Protein AF-0000000076541640 (afdb_homodimer)

Sequence (170 aa):
MIEDNKENKDHSLERGRATLIFSLKNEVGGLIKALKIFQEKHVNLLHIESRKSKRRNSEFEIFVDCDINREQLNDIFHLLKSHTNMIEDNKENKDHSLERGRATLIFSLKNEVGGLIKALKIFQEKHVNLLHIESRKSKRRNSEFEIFVDCDINREQLNDIFHLLKSHTN

Organism: Gulo gulo (NCBI:txid48420)

Solvent-accessible surface area (backbone atoms only — not comparable to full-atom values): 9820 Å² total; per-residue (Å²): 133,83,73,74,70,68,67,71,69,65,67,65,70,60,69,37,78,45,76,47,74,50,56,38,61,74,52,88,53,45,66,49,61,56,50,46,54,39,42,77,66,69,41,49,73,76,34,40,36,49,39,81,36,90,87,41,88,58,28,28,35,38,41,34,34,26,53,39,29,71,69,55,46,54,52,48,52,56,52,48,55,67,66,55,102,132,82,74,73,70,67,68,72,69,66,65,67,71,60,69,36,78,44,77,46,75,50,57,38,60,75,53,86,53,44,66,50,61,56,50,44,55,38,44,78,69,69,42,49,73,76,35,41,35,50,40,79,36,89,88,40,88,59,27,30,35,38,41,34,34,27,53,38,30,70,69,56,47,55,53,50,51,56,54,47,56,68,66,54,102

Nearest PDB structures (foldseek):
  7qri-assembly1_B  TM=8.985E-01  e=2.945E-08  Homo sapiens
  2qmx-assembly1_A  TM=8.896E-01  e=8.304E-05  Chlorobaculum tepidum TLS
  6vh5-assembly1_C  TM=8.617E-01  e=1.844E-03  Brucella abortus 2308
  7alz-assembly1_B  TM=8.109E-01  e=8.689E-03  Komagataeibacter europaeus
  6wo1-assembly1_B  TM=9.149E-01  e=7.322E-02  Saccharomyces cerevisiae

InterPro domains:
  IPR001273 Aromatic amino acid hydroxylase [PTHR11473] (5-84)
  IPR002912 ACT domain [PF01842] (19-70)
  IPR002912 ACT domain [PS51671] (19-85)
  IPR045865 ACT-like domain [SSF55021] (13-84)

Foldseek 3Di:
DPPPCPPPCVVVLPFDKDKDKDKAFQDPCRVVVLVVLCVVLVKAWPDWDWDQDPVDNRMIMIITIIRDGPVSVVSSVVVCVVRRD/DPPPCPVPCVVVLPFDKDKDKDKAFQDPCGVVVLVVLCVVLVKAWPDWDWDQDPVDNRMIMIITIIRGGPVSVVSSVVVCVVRRD

Radius of gyration: 21.3 Å; Cα contacts (8 Å, |Δi|>4): 258; chains: 2; bounding box: 32×100×44 Å

Secondary structure (DSSP, 8-state):
---------------EEEEEEEEEES-TTHHHHHHHHHHHTTPEEEEEEEEE-SS-TTEEEEEEEEEE-HHHHHHHHHHHHHHH-/---------------EEEEEEEEEES-TTHHHHHHHHHHHTTPEEEEEEEEE-SS-TTEEEEEEEEEE-HHHHHHHHHHHHHHH-

Structure (mmCIF, N/CA/C/O backbone):
data_AF-0000000076541640-model_v1
#
loop_
_entity.id
_entity.type
_entity.pdbx_description
1 polymer 'ACT domain-containing protein'
#
loop_
_atom_site.group_PDB
_atom_site.id
_atom_site.type_symbol
_atom_site.label_atom_id
_atom_site.label_alt_id
_atom_site.label_comp_id
_atom_site.label_asym_id
_atom_site.label_entity_id
_atom_site.label_seq_id
_atom_site.pdbx_PDB_ins_code
_atom_site.Cartn_x
_atom_site.Cartn_y
_atom_site.Cartn_z
_atom_site.occupancy
_atom_site.B_iso_or_equiv
_atom_site.auth_seq_id
_atom_site.auth_comp_id
_atom_site.auth_asym_id
_atom_site.auth_atom_id
_atom_site.pdbx_PDB_model_num
ATOM 1 N N . MET A 1 1 ? 8.156 53.812 15.062 1 35.22 1 MET A N 1
ATOM 2 C CA . MET A 1 1 ? 8.578 52.438 15.375 1 35.22 1 MET A CA 1
ATOM 3 C C . MET A 1 1 ? 7.531 51.438 14.914 1 35.22 1 MET A C 1
ATOM 5 O O . MET A 1 1 ? 6.453 51.344 15.5 1 35.22 1 MET A O 1
ATOM 9 N N . ILE A 1 2 ? 7.297 51.281 13.578 1 43.41 2 ILE A N 1
ATOM 10 C CA . ILE A 1 2 ? 6.383 50.406 12.836 1 43.41 2 ILE A CA 1
ATOM 11 C C . ILE A 1 2 ? 6.633 48.969 13.211 1 43.41 2 ILE A C 1
ATOM 13 O O . ILE A 1 2 ? 7.742 48.438 13.031 1 43.41 2 ILE A O 1
ATOM 17 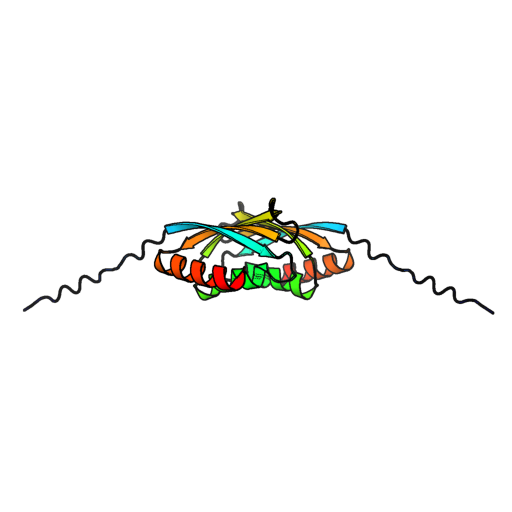N N . GLU A 1 3 ? 6.227 48.562 14.445 1 40.84 3 GLU A N 1
ATOM 18 C CA . GLU A 1 3 ? 6.281 47.156 14.781 1 40.84 3 GLU A CA 1
ATOM 19 C C . GLU A 1 3 ? 5.734 46.281 13.648 1 40.84 3 GLU A C 1
ATOM 21 O O . GLU A 1 3 ? 4.586 46.469 13.234 1 40.84 3 GLU A O 1
ATOM 26 N N . ASP A 1 4 ? 6.543 46.094 12.602 1 43.91 4 ASP A N 1
ATOM 27 C CA . ASP A 1 4 ? 6.234 45 11.656 1 43.91 4 ASP A CA 1
ATOM 28 C C . ASP A 1 4 ? 5.691 43.781 12.391 1 43.91 4 ASP A C 1
ATOM 30 O O . ASP A 1 4 ? 6.434 43.094 13.102 1 43.91 4 ASP A O 1
ATOM 34 N N . ASN A 1 5 ? 4.578 44.031 13.055 1 43.94 5 ASN A N 1
ATOM 35 C CA . ASN A 1 5 ? 3.914 42.812 13.523 1 43.94 5 ASN A CA 1
ATOM 36 C C . ASN A 1 5 ? 3.975 41.688 12.477 1 43.94 5 ASN A C 1
ATOM 38 O O . ASN A 1 5 ? 3.373 41.812 11.406 1 43.94 5 ASN A O 1
ATOM 42 N N . LYS A 1 6 ? 5.168 41.312 12.109 1 42.34 6 LYS A N 1
ATOM 43 C CA . LYS A 1 6 ? 5.215 40.031 11.438 1 42.34 6 LYS A CA 1
ATOM 44 C C . LYS A 1 6 ? 4.191 39.062 12.023 1 42.34 6 LYS A C 1
ATOM 46 O O . LYS A 1 6 ? 4.363 38.594 13.148 1 42.34 6 LYS A O 1
ATOM 51 N N . GLU A 1 7 ? 2.908 39.438 12.062 1 44.75 7 GLU A N 1
ATOM 52 C CA . GLU A 1 7 ? 1.986 38.312 12.25 1 44.75 7 GLU A CA 1
ATOM 53 C C . GLU A 1 7 ? 2.551 37.031 11.656 1 44.75 7 GLU A C 1
ATOM 55 O O . GLU A 1 7 ? 2.883 36.969 10.477 1 44.75 7 GLU A O 1
ATOM 60 N N . ASN A 1 8 ? 3.496 36.5 12.352 1 44.03 8 ASN A N 1
ATOM 61 C CA . ASN A 1 8 ? 3.707 35.062 12.102 1 44.03 8 ASN A CA 1
ATOM 62 C C . ASN A 1 8 ? 2.432 34.375 11.617 1 44.03 8 ASN A C 1
ATOM 64 O O . ASN A 1 8 ? 1.482 34.219 12.383 1 44.03 8 ASN A O 1
ATOM 68 N N . LYS A 1 9 ? 1.799 34.938 10.562 1 45.06 9 LYS A N 1
ATOM 69 C CA . LYS A 1 9 ? 0.8 34.062 9.945 1 45.06 9 LYS A CA 1
ATOM 70 C C . LYS A 1 9 ? 1.146 32.594 10.148 1 45.06 9 LYS A C 1
ATOM 72 O O . LYS A 1 9 ? 2.043 32.062 9.492 1 45.06 9 LYS A O 1
ATOM 77 N N . ASP A 1 10 ? 1.429 32.188 11.391 1 47 10 ASP A N 1
ATOM 78 C CA . ASP A 1 10 ? 1.257 30.766 11.57 1 47 10 ASP A CA 1
ATOM 79 C C . ASP A 1 10 ? 0.182 30.219 10.633 1 47 10 ASP A C 1
ATOM 81 O O . ASP A 1 10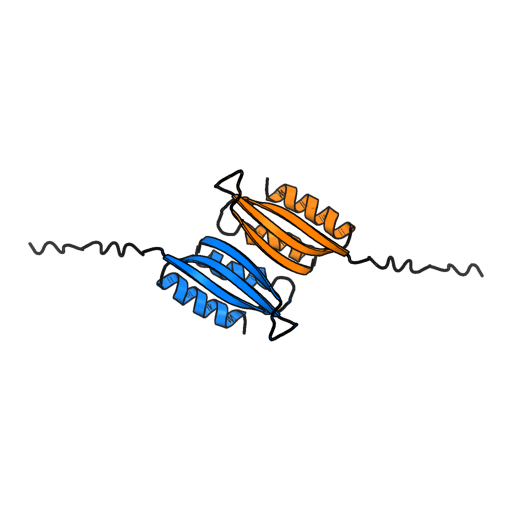 ? -1.012 30.328 10.914 1 47 10 ASP A O 1
ATOM 85 N N . HIS A 1 11 ? 0.178 30.625 9.422 1 46.78 11 HIS A N 1
ATOM 86 C CA . HIS A 1 11 ? -0.596 29.719 8.586 1 46.78 11 HIS A CA 1
ATOM 87 C C . HIS A 1 11 ? -0.769 28.359 9.258 1 46.78 11 HIS A C 1
ATOM 89 O O . HIS A 1 11 ? 0.158 27.547 9.266 1 46.78 11 HIS A O 1
ATOM 95 N N . SER A 1 12 ? -1.137 28.344 10.477 1 48.62 12 SER A N 1
ATOM 96 C CA . SER A 1 12 ? -1.659 27.078 11 1 48.62 12 SER A CA 1
ATOM 97 C C . SER A 1 12 ? -2.076 26.141 9.875 1 48.62 12 SER A C 1
ATOM 99 O O . SER A 1 12 ? -3.037 26.422 9.156 1 48.62 12 SER A O 1
ATOM 101 N N . LEU A 1 13 ? -1.163 25.766 8.992 1 55.06 13 LEU A N 1
ATOM 102 C CA . LEU A 1 13 ? -1.394 24.75 7.965 1 55.06 13 LEU A CA 1
ATOM 103 C C . LEU A 1 13 ? -2.434 23.734 8.43 1 55.06 13 LEU A C 1
ATOM 105 O O . LEU A 1 13 ? -2.158 22.922 9.305 1 55.06 13 LEU A O 1
ATOM 109 N N . GLU A 1 14 ? -3.57 24.234 8.633 1 67.25 14 GLU A N 1
ATOM 110 C CA . GLU A 1 14 ? -4.707 23.391 8.984 1 67.25 14 GLU A CA 1
ATOM 111 C C . GLU A 1 14 ? -4.641 22.031 8.281 1 67.25 14 GLU A C 1
ATOM 113 O O . GLU A 1 14 ? -4.574 21.984 7.051 1 67.25 14 GLU A O 1
ATOM 118 N N . ARG A 1 15 ? -3.908 21.141 9.031 1 74.75 15 ARG A N 1
ATOM 119 C CA . ARG A 1 15 ? -3.992 19.75 8.555 1 74.75 15 ARG A CA 1
ATOM 120 C C . ARG A 1 15 ? -5.434 19.25 8.586 1 74.75 15 ARG A C 1
ATOM 12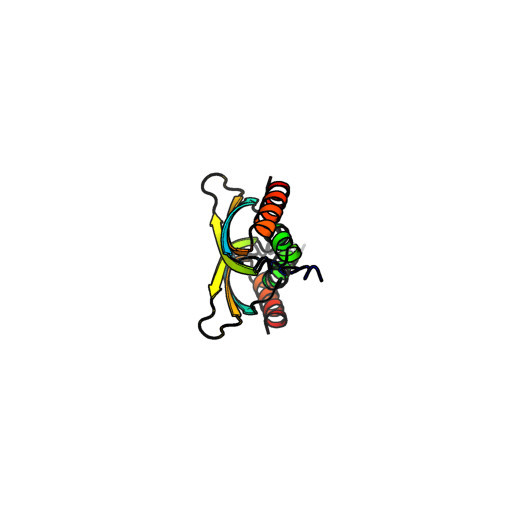2 O O . ARG A 1 15 ? -6.191 19.578 9.5 1 74.75 15 ARG A O 1
ATOM 129 N N . GLY A 1 16 ? -5.898 18.891 7.371 1 89.06 16 GLY A N 1
ATOM 130 C CA . GLY A 1 16 ? -7.203 18.25 7.242 1 89.06 16 GLY A CA 1
ATOM 131 C C . GLY A 1 16 ? -7.129 16.828 6.715 1 89.06 16 GLY A C 1
ATOM 132 O O . GLY A 1 16 ? -6.043 16.344 6.398 1 89.06 16 GLY A O 1
ATOM 133 N N . ARG A 1 17 ? -8.211 16.156 6.922 1 91.56 17 ARG A N 1
ATOM 134 C CA . ARG A 1 17 ? -8.359 14.805 6.387 1 91.56 17 ARG A CA 1
ATOM 135 C C . ARG A 1 17 ? -8.938 14.836 4.977 1 91.56 17 ARG A C 1
ATOM 137 O O . ARG A 1 17 ? -9.867 15.602 4.699 1 91.56 17 ARG A O 1
ATOM 144 N N . ALA A 1 18 ? -8.234 14.172 4.102 1 95.31 18 ALA A N 1
ATOM 145 C CA . ALA A 1 18 ? -8.75 14.039 2.74 1 95.31 18 ALA A CA 1
ATOM 146 C C . ALA A 1 18 ? -8.773 12.57 2.305 1 95.31 18 ALA A C 1
ATOM 148 O O . ALA A 1 18 ? -7.922 11.781 2.717 1 95.31 18 ALA A O 1
ATOM 149 N N . THR A 1 19 ? -9.766 12.273 1.523 1 96.62 19 THR A N 1
ATOM 150 C CA . THR A 1 19 ? -9.852 10.977 0.866 1 96.62 19 THR A CA 1
ATOM 151 C C . THR A 1 19 ? -9.523 11.102 -0.621 1 96.62 19 THR A C 1
ATOM 153 O O . THR A 1 19 ? -10.117 11.922 -1.322 1 96.62 19 THR A O 1
ATOM 156 N N . LEU A 1 20 ? -8.586 10.352 -0.988 1 96.44 20 LEU A N 1
ATOM 157 C CA . LEU A 1 20 ? -8.203 10.32 -2.395 1 96.44 20 LEU A CA 1
ATOM 158 C C . LEU A 1 20 ? -8.555 8.969 -3.021 1 96.44 20 LEU A C 1
ATOM 160 O O . LEU A 1 20 ? -8.375 7.926 -2.396 1 96.44 20 LEU A O 1
ATOM 164 N N . ILE A 1 21 ? -9.07 9.039 -4.23 1 96.81 21 ILE A N 1
ATOM 165 C CA . ILE A 1 21 ? -9.344 7.844 -5.016 1 96.81 21 ILE A CA 1
ATOM 166 C C . ILE A 1 21 ? -8.672 7.953 -6.379 1 96.81 21 ILE A C 1
ATOM 168 O O . ILE A 1 21 ? -8.797 8.969 -7.062 1 96.81 21 ILE A O 1
ATOM 172 N N . PHE A 1 22 ? -7.93 6.945 -6.707 1 95.75 22 PHE A N 1
ATOM 173 C CA . PHE A 1 22 ? -7.273 6.941 -8.008 1 95.75 22 PHE A CA 1
ATOM 174 C C . PHE A 1 22 ? -7.113 5.52 -8.531 1 95.75 22 PHE A C 1
ATOM 176 O O . PHE A 1 22 ? -7.199 4.555 -7.766 1 95.75 22 PHE A O 1
ATOM 183 N N . SER A 1 23 ? -6.906 5.375 -9.773 1 94.5 23 SER A N 1
ATOM 184 C CA . SER A 1 23 ? -6.754 4.074 -10.422 1 94.5 23 SER A CA 1
ATOM 185 C C . SER A 1 23 ? -5.285 3.748 -10.672 1 94.5 23 SER A C 1
ATOM 187 O O . SER A 1 23 ? -4.488 4.641 -10.961 1 94.5 23 SER A O 1
ATOM 189 N N . LEU A 1 24 ? -5.059 2.461 -10.531 1 94.56 24 LEU A N 1
ATOM 190 C CA . LEU A 1 24 ? -3.725 1.948 -10.828 1 94.56 24 LEU A CA 1
ATOM 191 C C . LEU A 1 24 ? -3.805 0.717 -11.727 1 94.56 24 LEU A C 1
ATOM 193 O O . LEU A 1 24 ? -4.676 -0.137 -11.539 1 94.56 24 LEU A O 1
ATOM 197 N N . LYS A 1 25 ? -2.961 0.659 -12.656 1 92.12 25 LYS A N 1
ATOM 198 C CA . LYS A 1 25 ? -2.852 -0.583 -13.422 1 92.12 25 LYS A CA 1
ATOM 199 C C . LYS A 1 25 ? -2.43 -1.742 -12.523 1 92.12 25 LYS A C 1
ATOM 201 O O . LYS A 1 25 ? -1.643 -1.56 -11.594 1 92.12 25 LYS A O 1
ATOM 206 N N . ASN A 1 26 ? -3.018 -2.898 -12.898 1 90.94 26 ASN A N 1
ATOM 207 C CA . ASN A 1 26 ? -2.617 -4.113 -12.195 1 90.94 26 ASN A CA 1
ATOM 208 C C . ASN A 1 26 ? -1.226 -4.574 -12.625 1 90.94 26 ASN A C 1
ATOM 210 O O . ASN A 1 26 ? -1.091 -5.422 -13.508 1 90.94 26 ASN A O 1
ATOM 214 N N . GLU A 1 27 ? -0.19 -4.07 -12.039 1 91.06 27 GLU A N 1
ATOM 215 C CA . GLU A 1 27 ? 1.205 -4.402 -12.32 1 91.06 27 GLU A CA 1
ATOM 216 C C . GLU A 1 27 ? 2.004 -4.543 -11.023 1 91.06 27 GLU A C 1
ATOM 218 O O . GLU A 1 27 ? 1.687 -3.908 -10.016 1 91.06 27 GLU A O 1
ATOM 223 N N . VAL A 1 28 ? 3.053 -5.293 -11.133 1 89.06 28 VAL A N 1
ATOM 224 C CA . VAL A 1 28 ? 3.932 -5.477 -9.984 1 89.06 28 VAL A CA 1
ATOM 225 C C . VAL A 1 28 ? 4.594 -4.148 -9.625 1 89.06 28 VAL A C 1
ATOM 227 O O . VAL A 1 28 ? 5.199 -3.496 -10.484 1 89.06 28 VAL A O 1
ATOM 230 N N . GLY A 1 29 ? 4.387 -3.629 -8.422 1 91.75 29 GLY A N 1
ATOM 231 C CA . GLY A 1 29 ? 5.043 -2.426 -7.938 1 91.75 29 GLY A CA 1
ATOM 232 C C . GLY A 1 29 ? 4.238 -1.165 -8.18 1 91.75 29 GLY A C 1
ATOM 233 O O . GLY A 1 29 ? 4.664 -0.068 -7.82 1 91.75 29 GLY A O 1
ATOM 234 N N . GLY A 1 30 ? 3.178 -1.209 -8.867 1 93.69 30 GLY A N 1
ATOM 235 C CA . GLY A 1 30 ? 2.385 -0.026 -9.164 1 93.69 30 GLY A CA 1
ATOM 236 C C . GLY A 1 30 ? 1.985 0.748 -7.922 1 93.69 30 GLY A C 1
ATOM 237 O O . GLY A 1 30 ? 2.131 1.971 -7.875 1 93.69 30 GLY A O 1
ATOM 238 N N . LEU A 1 31 ? 1.543 0.036 -6.953 1 96.12 31 LEU A N 1
ATOM 239 C CA . LEU A 1 31 ? 1.129 0.673 -5.707 1 96.12 31 LEU A CA 1
ATOM 240 C C . LEU A 1 31 ? 2.32 1.314 -5.004 1 96.12 31 LEU A C 1
ATOM 242 O O . LEU A 1 31 ? 2.201 2.408 -4.449 1 96.12 31 LEU A O 1
ATOM 246 N N . ILE A 1 32 ? 3.51 0.721 -5.082 1 96.69 32 ILE A N 1
ATOM 247 C CA . ILE A 1 32 ? 4.711 1.265 -4.457 1 96.69 32 ILE A CA 1
ATOM 248 C C . ILE A 1 32 ? 5.059 2.607 -5.094 1 96.69 32 ILE A C 1
ATOM 250 O O . ILE A 1 32 ? 5.363 3.574 -4.391 1 96.69 32 ILE A O 1
ATOM 254 N N . LYS A 1 33 ? 4.957 2.621 -6.383 1 95.38 33 LYS A N 1
ATOM 255 C CA . LYS A 1 33 ? 5.25 3.863 -7.09 1 95.38 33 LYS A CA 1
ATOM 256 C C . LYS A 1 33 ? 4.328 4.988 -6.633 1 95.38 33 LYS A C 1
ATOM 258 O O . LYS A 1 33 ? 4.777 6.109 -6.387 1 95.38 33 LYS A O 1
ATOM 263 N N . ALA A 1 34 ? 3.096 4.699 -6.496 1 96.5 34 ALA A N 1
ATOM 264 C CA . ALA A 1 34 ? 2.127 5.699 -6.062 1 96.5 34 ALA A CA 1
ATOM 265 C C . ALA A 1 34 ? 2.383 6.121 -4.617 1 96.5 34 ALA A C 1
ATOM 267 O O . ALA A 1 34 ? 2.379 7.312 -4.301 1 96.5 34 ALA A O 1
ATOM 268 N N . LEU A 1 35 ? 2.662 5.16 -3.764 1 96.81 35 LEU A N 1
ATOM 269 C CA . LEU A 1 35 ? 2.846 5.434 -2.344 1 96.81 35 LEU A CA 1
ATOM 270 C C . LEU A 1 35 ? 4.121 6.234 -2.105 1 96.81 35 LEU A C 1
ATOM 272 O O . LEU A 1 35 ? 4.207 7.008 -1.147 1 96.81 35 LEU A O 1
ATOM 276 N N . LYS A 1 36 ? 5.078 6.145 -2.99 1 96.81 36 LYS A N 1
ATOM 277 C CA . LYS A 1 36 ? 6.305 6.93 -2.889 1 96.81 36 LYS A CA 1
ATOM 278 C C . LYS A 1 36 ? 6.012 8.422 -3.006 1 96.81 36 LYS A C 1
ATOM 280 O O . LYS A 1 36 ? 6.691 9.242 -2.383 1 96.81 36 LYS A O 1
ATOM 285 N N . ILE A 1 37 ? 5.062 8.758 -3.758 1 96.44 37 ILE A N 1
ATOM 286 C CA . ILE A 1 37 ? 4.66 10.156 -3.887 1 96.44 37 ILE A CA 1
ATOM 287 C C . ILE A 1 37 ? 4.215 10.695 -2.527 1 96.44 37 ILE A C 1
ATOM 289 O O . ILE A 1 37 ? 4.633 11.773 -2.113 1 96.44 37 ILE A O 1
ATOM 293 N N . PHE A 1 38 ? 3.344 9.945 -1.772 1 96.25 38 PHE A N 1
ATOM 294 C CA . PHE A 1 38 ? 2.895 10.344 -0.446 1 96.25 38 PHE A CA 1
ATOM 295 C C . PHE A 1 38 ? 4.07 10.453 0.516 1 96.25 38 PHE A C 1
ATOM 297 O O . PHE A 1 38 ? 4.129 11.367 1.336 1 96.25 38 PHE A O 1
ATOM 304 N N . GLN A 1 39 ? 4.961 9.508 0.39 1 96.25 39 GLN A N 1
ATOM 305 C CA . GLN A 1 39 ? 6.141 9.508 1.245 1 96.25 39 GLN A CA 1
ATOM 306 C C . GLN A 1 39 ? 6.996 10.75 1.004 1 96.25 39 GLN A C 1
ATOM 308 O O . GLN A 1 39 ? 7.426 11.414 1.953 1 96.25 39 GLN A O 1
ATOM 313 N N . GLU A 1 40 ? 7.258 11.039 -0.233 1 95.5 40 GLU A N 1
ATOM 314 C CA . GLU A 1 40 ? 8.094 12.172 -0.605 1 95.5 40 GLU A CA 1
ATOM 315 C C . GLU A 1 40 ? 7.492 13.492 -0.116 1 95.5 40 GLU A C 1
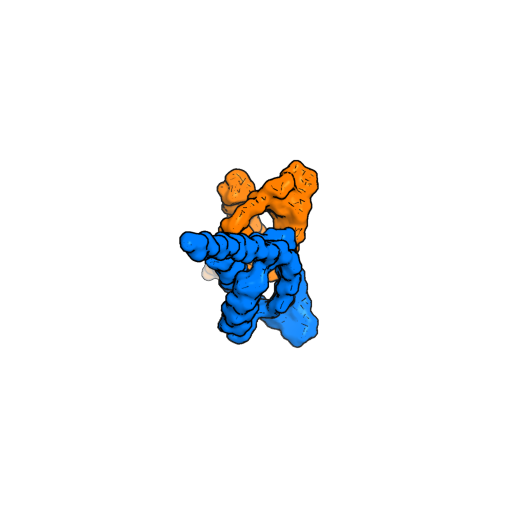ATOM 317 O O . GLU A 1 40 ? 8.219 14.43 0.215 1 95.5 40 GLU A O 1
ATOM 322 N N . LYS A 1 41 ? 6.148 13.531 0.011 1 93.75 41 LYS A N 1
ATOM 323 C CA . LYS A 1 41 ? 5.465 14.75 0.45 1 93.75 41 LYS A CA 1
ATOM 324 C C . LYS A 1 41 ? 5.18 14.703 1.948 1 93.75 41 LYS A C 1
ATOM 326 O O . LYS A 1 41 ? 4.551 15.617 2.49 1 93.75 41 LYS A O 1
ATOM 331 N N . HIS A 1 42 ? 5.652 13.594 2.598 1 93.06 42 HIS A N 1
ATOM 332 C CA . HIS A 1 42 ? 5.523 13.391 4.039 1 93.06 42 HIS A CA 1
ATOM 333 C C . HIS A 1 42 ? 4.059 13.43 4.469 1 93.06 42 HIS A C 1
ATOM 335 O O . HIS A 1 42 ? 3.713 14.086 5.453 1 93.06 42 HIS A O 1
ATOM 341 N N . VAL A 1 43 ? 3.26 12.883 3.676 1 93 43 VAL A N 1
ATOM 342 C CA . VAL A 1 43 ? 1.837 12.773 3.982 1 93 43 VAL A CA 1
ATOM 343 C C . VAL A 1 43 ? 1.573 11.492 4.766 1 93 43 VAL A C 1
ATOM 345 O O . VAL A 1 43 ? 2.027 10.414 4.375 1 93 43 VAL A O 1
ATOM 348 N N . ASN A 1 44 ? 0.847 11.586 5.812 1 91.25 44 ASN A N 1
ATOM 349 C CA . ASN A 1 44 ? 0.452 10.445 6.629 1 91.25 44 ASN A CA 1
ATOM 350 C C . ASN A 1 44 ? -0.822 9.789 6.098 1 91.25 44 ASN A C 1
ATOM 352 O O . ASN A 1 44 ? -1.835 10.469 5.902 1 91.25 44 ASN A O 1
ATOM 356 N N . LEU A 1 45 ? -0.715 8.477 5.918 1 94.62 45 LEU A N 1
ATOM 357 C CA . LEU A 1 45 ? -1.9 7.734 5.508 1 94.62 45 LEU A CA 1
ATOM 358 C C . LEU A 1 45 ? -2.664 7.215 6.723 1 94.62 45 LEU A C 1
ATOM 360 O O . LEU A 1 45 ? -2.08 6.578 7.602 1 94.62 45 LEU A O 1
ATOM 364 N N . LEU A 1 46 ? -3.883 7.434 6.758 1 94.81 46 LEU A N 1
ATOM 365 C CA . LEU A 1 46 ? -4.746 6.961 7.836 1 94.81 46 LEU A CA 1
ATOM 366 C C . LEU A 1 46 ? -5.395 5.629 7.469 1 94.81 46 LEU A C 1
ATOM 368 O O . LEU A 1 46 ? -5.637 4.793 8.344 1 94.81 46 LEU A O 1
ATOM 372 N N . HIS A 1 47 ? -5.691 5.5 6.219 1 97.31 47 HIS A N 1
ATOM 373 C CA . HIS A 1 47 ? -6.352 4.309 5.703 1 97.31 47 HIS A CA 1
ATOM 374 C C . HIS A 1 47 ? -6.016 4.09 4.23 1 97.31 47 HIS A C 1
ATOM 376 O O . HIS A 1 47 ? -5.883 5.051 3.469 1 97.31 47 HIS A O 1
ATOM 382 N N . ILE A 1 48 ? -5.852 2.797 3.885 1 98.31 48 ILE A N 1
ATOM 383 C CA . ILE A 1 48 ? -5.727 2.438 2.477 1 98.31 48 ILE A CA 1
ATOM 384 C C . ILE A 1 48 ? -6.559 1.189 2.186 1 98.31 48 ILE A C 1
ATOM 386 O O . ILE A 1 48 ? -6.633 0.28 3.016 1 98.31 48 ILE A O 1
ATOM 390 N N . GLU A 1 49 ? -7.125 1.22 0.969 1 98.56 49 GLU A N 1
ATOM 391 C CA . GLU A 1 49 ? -7.902 0.072 0.512 1 98.56 49 GLU A CA 1
ATOM 392 C C . GLU A 1 49 ? -7.898 -0.026 -1.011 1 98.56 49 GLU A C 1
ATOM 394 O O . GLU A 1 49 ? -8.039 0.985 -1.703 1 98.56 49 GLU A O 1
ATOM 399 N N . SER A 1 50 ? -7.727 -1.259 -1.446 1 97.81 50 SER A N 1
ATOM 400 C CA . SER A 1 50 ? -7.863 -1.473 -2.883 1 97.81 50 SER A CA 1
ATOM 401 C C . SER A 1 50 ? -9.164 -2.191 -3.217 1 97.81 50 SER A C 1
ATOM 403 O O . SER A 1 50 ? -9.641 -3.018 -2.434 1 97.81 50 SER A O 1
ATOM 405 N N . ARG A 1 51 ? -9.68 -1.82 -4.453 1 96.69 51 ARG A N 1
ATOM 406 C CA . ARG A 1 51 ? -10.852 -2.494 -5.004 1 96.69 51 ARG A CA 1
ATOM 407 C C . ARG A 1 51 ? -10.688 -2.73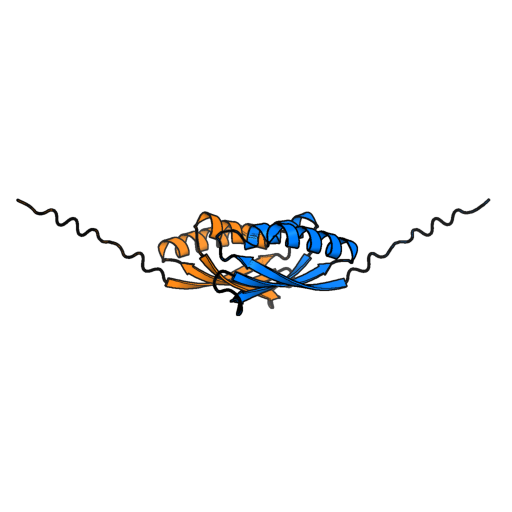8 -6.504 1 96.69 51 ARG A C 1
ATOM 409 O O . ARG A 1 51 ? -10.094 -1.92 -7.207 1 96.69 51 ARG A O 1
ATOM 416 N N . LYS A 1 52 ? -11.219 -3.883 -6.855 1 95 52 LYS A N 1
ATOM 417 C CA . LYS A 1 52 ? -11.188 -4.129 -8.297 1 95 52 LYS A CA 1
ATOM 418 C C . LYS A 1 52 ? -11.953 -3.051 -9.055 1 95 52 LYS A C 1
ATOM 420 O O . LYS A 1 52 ? -13.023 -2.617 -8.617 1 95 52 LYS A O 1
ATOM 425 N N . SER A 1 53 ? -11.359 -2.645 -10.164 1 94.88 53 SER A N 1
ATOM 426 C CA . SER A 1 53 ? -12.039 -1.646 -10.992 1 94.88 53 SER A CA 1
ATOM 427 C C . SER A 1 53 ? -13.266 -2.234 -11.68 1 94.88 53 SER A C 1
ATOM 429 O O . SER A 1 53 ? -13.219 -3.352 -12.195 1 94.88 53 SER A O 1
ATOM 431 N N . LYS A 1 54 ? -14.383 -1.557 -11.664 1 91.31 54 LYS A N 1
ATOM 432 C CA . LYS A 1 54 ? -15.586 -1.958 -12.391 1 91.31 54 LYS A CA 1
ATOM 433 C C . LYS A 1 54 ? -15.484 -1.575 -13.859 1 91.31 54 LYS A C 1
ATOM 435 O O . LYS A 1 54 ? -16.156 -2.174 -14.711 1 91.31 54 LYS A O 1
ATOM 440 N N . ARG A 1 55 ? -14.719 -0.651 -14.133 1 92.06 55 ARG A N 1
ATOM 441 C CA . ARG A 1 55 ? -14.625 -0.082 -15.477 1 92.06 55 ARG A CA 1
ATOM 442 C C . ARG A 1 55 ? -13.555 -0.787 -16.297 1 92.06 55 ARG A C 1
ATOM 444 O O . ARG A 1 55 ? -13.75 -1.044 -17.484 1 92.06 55 ARG A O 1
ATOM 451 N N . ARG A 1 56 ? -12.367 -1.101 -15.688 1 91.75 56 ARG A N 1
ATOM 452 C CA . ARG A 1 56 ? -11.219 -1.697 -16.359 1 91.75 56 ARG A CA 1
ATOM 453 C C . ARG A 1 56 ? -10.68 -2.883 -15.578 1 91.75 56 ARG A C 1
ATOM 455 O O . ARG A 1 56 ? -10.203 -2.721 -14.453 1 91.75 56 ARG A O 1
ATOM 462 N N . ASN A 1 57 ? -10.562 -4.016 -16.203 1 91.44 57 ASN A N 1
ATOM 463 C CA . ASN A 1 57 ? -10.148 -5.242 -15.531 1 91.44 57 ASN A CA 1
ATOM 464 C C . ASN A 1 57 ? -8.656 -5.211 -15.188 1 91.44 57 ASN A C 1
ATOM 466 O O . ASN A 1 57 ? -8.203 -5.945 -14.305 1 91.44 57 ASN A O 1
ATOM 470 N N . SER A 1 58 ? -7.98 -4.355 -15.883 1 93.06 58 SER A N 1
ATOM 471 C CA . SER A 1 58 ? -6.535 -4.285 -15.688 1 93.06 58 SER A CA 1
ATOM 472 C C . SER A 1 58 ? -6.168 -3.266 -14.617 1 93.06 58 SER A C 1
ATOM 474 O O . SER A 1 58 ? -4.988 -2.98 -14.398 1 93.06 58 SER A O 1
ATOM 476 N N . GLU A 1 59 ? -7.262 -2.795 -13.977 1 94.44 59 GLU A N 1
ATOM 477 C CA . GLU A 1 59 ? -6.977 -1.731 -13.016 1 94.44 59 GLU A CA 1
ATOM 478 C C . GLU A 1 59 ? -7.641 -2.008 -11.672 1 94.44 59 GLU A C 1
ATOM 480 O O . GLU A 1 59 ? -8.586 -2.797 -11.586 1 94.44 59 GLU A O 1
ATOM 485 N N . PHE A 1 60 ? -7.09 -1.352 -10.688 1 95.12 60 PHE A N 1
ATOM 486 C CA . PHE A 1 60 ? -7.68 -1.271 -9.359 1 95.12 60 PHE A CA 1
ATOM 487 C C . PHE A 1 60 ? -7.941 0.179 -8.969 1 95.12 60 PHE A C 1
ATOM 489 O O . PHE A 1 60 ? -7.234 1.084 -9.414 1 95.12 60 PHE A O 1
ATOM 496 N N . GLU A 1 61 ? -8.891 0.278 -8.148 1 97.19 61 GLU A N 1
ATOM 497 C CA . GLU A 1 61 ? -9.117 1.552 -7.477 1 97.19 61 GLU A CA 1
ATOM 498 C C . GLU A 1 61 ? -8.477 1.563 -6.09 1 97.19 61 GLU A C 1
ATOM 500 O O . GLU A 1 61 ? -8.641 0.617 -5.316 1 97.19 61 GLU A O 1
ATOM 505 N N . ILE A 1 62 ? -7.758 2.596 -5.844 1 97.88 62 ILE A N 1
ATOM 506 C CA . ILE A 1 62 ? -7.133 2.758 -4.535 1 97.88 62 ILE A CA 1
ATOM 507 C C . ILE A 1 62 ? -7.828 3.881 -3.768 1 97.88 62 ILE A C 1
ATOM 509 O O . ILE A 1 62 ? -7.961 4.996 -4.273 1 97.88 62 ILE A O 1
ATOM 513 N N . PHE A 1 63 ? -8.266 3.594 -2.586 1 98.19 63 PHE A N 1
ATOM 514 C CA . PHE A 1 63 ? -8.859 4.535 -1.644 1 98.19 63 PHE A CA 1
ATOM 515 C C . PHE A 1 63 ? -7.883 4.867 -0.523 1 98.19 63 PHE A C 1
ATOM 517 O O . PHE A 1 63 ? -7.445 3.98 0.213 1 98.19 63 PHE A O 1
ATOM 524 N N . VAL A 1 64 ? -7.559 6.164 -0.402 1 97.69 64 VAL A N 1
ATOM 525 C CA . VAL A 1 64 ? -6.594 6.566 0.616 1 97.69 64 VAL A CA 1
ATOM 526 C C . VAL A 1 64 ? -7.164 7.715 1.443 1 97.69 64 VAL A C 1
ATOM 528 O O . VAL A 1 64 ? -7.57 8.742 0.894 1 97.69 64 VAL A O 1
ATOM 531 N N . ASP A 1 65 ? -7.277 7.477 2.783 1 97.12 65 ASP A N 1
ATOM 532 C CA . ASP A 1 65 ? -7.492 8.57 3.723 1 97.12 65 ASP A CA 1
ATOM 533 C C . ASP A 1 65 ? -6.16 9.117 4.234 1 97.12 65 ASP A C 1
ATOM 535 O O . ASP A 1 65 ? -5.301 8.359 4.684 1 97.12 65 ASP A O 1
ATOM 539 N N . CYS A 1 66 ? -6.016 10.43 4.152 1 94.69 66 CYS A N 1
ATOM 540 C CA . CYS A 1 66 ? -4.742 11.016 4.555 1 94.69 66 CYS A CA 1
ATOM 541 C C . CYS A 1 66 ? -4.965 12.258 5.414 1 94.69 66 CYS A C 1
ATOM 543 O O . CYS A 1 66 ? -6.027 12.875 5.359 1 94.69 66 CYS A O 1
ATOM 545 N N . ASP A 1 67 ? -3.996 12.453 6.285 1 93.62 67 ASP A N 1
ATOM 546 C CA . ASP A 1 67 ? -3.814 13.75 6.941 1 93.62 67 ASP A CA 1
ATOM 547 C C . ASP A 1 67 ? -2.947 14.68 6.094 1 93.62 67 ASP A C 1
ATOM 549 O O . ASP A 1 67 ? -1.739 14.461 5.965 1 93.62 67 ASP A O 1
ATOM 553 N N . ILE A 1 68 ? -3.605 15.664 5.457 1 92.38 68 ILE A N 1
ATOM 554 C CA . ILE A 1 68 ? -2.918 16.422 4.422 1 92.38 68 ILE A CA 1
ATOM 555 C C . ILE A 1 68 ? -3.422 17.859 4.418 1 92.38 68 ILE A C 1
ATOM 557 O O . ILE A 1 68 ? -4.59 18.125 4.727 1 92.38 68 ILE A O 1
ATOM 561 N N . ASN A 1 69 ? -2.609 18.7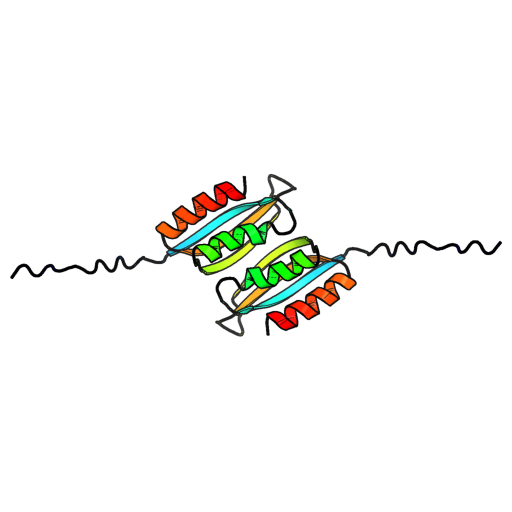66 4.129 1 92.56 69 ASN A N 1
ATOM 562 C CA . ASN A 1 69 ? -3.059 20.141 3.936 1 92.56 69 ASN A CA 1
ATOM 563 C C . ASN A 1 69 ? -3.285 20.453 2.457 1 92.56 69 ASN A C 1
ATOM 565 O O . ASN A 1 69 ? -3.008 19.625 1.594 1 92.56 69 ASN A O 1
ATOM 569 N N . ARG A 1 70 ? -3.836 21.562 2.219 1 90.69 70 ARG A N 1
ATOM 570 C CA . ARG A 1 70 ? -4.246 21.922 0.866 1 90.69 70 ARG A CA 1
ATOM 571 C C . ARG A 1 70 ? -3.053 21.922 -0.085 1 90.69 70 ARG A C 1
ATOM 573 O O . ARG A 1 70 ? -3.158 21.469 -1.226 1 90.69 70 ARG A O 1
ATOM 580 N N . GLU A 1 71 ? -1.978 22.469 0.331 1 92.62 71 GLU A N 1
ATOM 581 C CA . GLU A 1 71 ? -0.787 22.531 -0.512 1 92.62 71 GLU A CA 1
ATOM 582 C C . GLU A 1 71 ? -0.293 21.125 -0.873 1 92.62 71 GLU A C 1
ATOM 584 O O . GLU A 1 71 ? -0.01 20.844 -2.039 1 92.62 71 GLU A O 1
ATOM 589 N N . GLN A 1 72 ? -0.213 20.297 0.136 1 93.19 72 GLN A N 1
ATOM 590 C CA . GLN A 1 72 ? 0.182 18.906 -0.086 1 93.19 72 GLN A CA 1
ATOM 591 C C . GLN A 1 72 ? -0.785 18.203 -1.033 1 93.19 72 GLN A C 1
ATOM 593 O O . GLN A 1 72 ? -0.363 17.469 -1.922 1 93.19 72 GLN A O 1
ATOM 598 N N . LEU A 1 73 ? -2.031 18.422 -0.833 1 93.56 73 LEU A N 1
ATOM 599 C CA . LEU A 1 73 ? -3.057 17.781 -1.646 1 93.56 73 LEU A CA 1
ATOM 600 C C . LEU A 1 73 ? -2.9 18.156 -3.115 1 93.56 73 LEU A C 1
ATOM 602 O O . LEU A 1 73 ? -2.959 17.281 -3.99 1 93.56 73 LEU A O 1
ATOM 606 N N . ASN A 1 74 ? -2.693 19.453 -3.373 1 93.38 74 ASN A N 1
ATOM 607 C CA . ASN A 1 74 ? -2.492 19.906 -4.746 1 93.38 74 ASN A CA 1
ATOM 608 C C . ASN A 1 74 ? -1.267 19.25 -5.379 1 93.38 74 ASN A C 1
ATOM 610 O O . ASN A 1 74 ? -1.319 18.812 -6.523 1 93.38 74 ASN A O 1
ATOM 614 N N . ASP A 1 75 ? -0.207 19.172 -4.691 1 94.56 75 ASP A N 1
ATOM 615 C CA . ASP A 1 75 ? 1.014 18.547 -5.191 1 94.56 75 ASP A CA 1
ATOM 616 C C . ASP A 1 75 ? 0.782 17.062 -5.516 1 94.56 75 ASP A C 1
ATOM 618 O O . ASP A 1 75 ? 1.146 16.609 -6.598 1 94.56 75 ASP A O 1
ATOM 622 N N . ILE A 1 76 ? 0.173 16.375 -4.578 1 95 76 ILE A N 1
ATOM 623 C CA . ILE A 1 76 ? -0.033 14.945 -4.723 1 95 76 ILE A CA 1
ATOM 624 C C . ILE A 1 76 ? -0.971 14.672 -5.895 1 95 76 ILE A C 1
ATOM 626 O O . ILE A 1 76 ? -0.744 13.75 -6.68 1 95 76 ILE A O 1
ATOM 630 N N . PHE A 1 77 ? -1.969 15.484 -6.008 1 93.62 77 PHE A N 1
ATOM 631 C CA . PHE A 1 77 ? -2.93 15.32 -7.094 1 93.62 77 PHE A CA 1
ATOM 632 C C . PHE A 1 77 ? -2.238 15.43 -8.445 1 93.62 77 PHE A C 1
ATOM 634 O O . PHE A 1 77 ? -2.436 14.578 -9.32 1 93.62 77 PHE A O 1
ATOM 641 N N . HIS A 1 78 ? -1.38 16.391 -8.555 1 93.69 78 HIS A N 1
ATOM 642 C CA . HIS A 1 78 ? -0.677 16.594 -9.82 1 93.69 78 HIS A CA 1
ATOM 643 C C . HIS A 1 78 ? 0.297 15.453 -10.102 1 93.69 78 HIS A C 1
ATOM 645 O O . HIS A 1 78 ? 0.387 14.977 -11.234 1 93.69 78 HIS A O 1
ATOM 651 N N . LEU A 1 79 ? 0.966 14.961 -9.141 1 94.12 79 LEU A N 1
ATOM 652 C CA . LEU A 1 79 ? 1.967 13.906 -9.305 1 94.12 79 LEU A CA 1
ATOM 653 C C . LEU A 1 79 ? 1.306 12.57 -9.609 1 94.12 79 LEU A C 1
ATOM 655 O O . LEU A 1 79 ? 1.812 11.789 -10.422 1 94.12 79 LEU A O 1
ATOM 659 N N . LEU A 1 80 ? 0.124 12.273 -8.938 1 94 80 LEU A N 1
ATOM 660 C CA . LEU A 1 80 ? -0.59 11.031 -9.188 1 94 80 LEU A CA 1
ATOM 661 C C . LEU A 1 80 ? -1.167 11.008 -10.602 1 94 80 LEU A C 1
ATOM 663 O O . LEU A 1 80 ? -1.197 9.961 -11.25 1 94 80 LEU A O 1
ATOM 667 N N . LYS A 1 81 ? -1.598 12.141 -11.023 1 90 81 LYS A N 1
ATOM 668 C CA . LYS A 1 81 ? -2.148 12.234 -12.367 1 90 81 LYS A CA 1
ATOM 669 C C . LYS A 1 81 ? -1.095 11.898 -13.422 1 90 81 LYS A C 1
ATOM 671 O O . LYS A 1 81 ? -1.391 11.234 -14.414 1 90 81 LYS A O 1
ATOM 676 N N . SER A 1 82 ? 0.138 12.273 -13.164 1 83.38 82 SER A N 1
ATOM 677 C CA . SER A 1 82 ? 1.229 12.031 -14.109 1 83.38 82 SER A CA 1
ATOM 678 C C . SER A 1 82 ? 1.687 10.578 -14.062 1 83.38 82 SER A C 1
ATOM 680 O O . SER A 1 82 ? 2.275 10.078 -15.016 1 83.38 82 SER A O 1
ATOM 682 N N . HIS A 1 83 ? 1.481 9.906 -12.992 1 74.56 83 HIS A N 1
ATOM 683 C CA . HIS A 1 83 ? 1.977 8.547 -12.805 1 74.56 83 HIS A CA 1
ATOM 684 C C . HIS A 1 83 ? 0.895 7.516 -13.117 1 74.56 83 HIS A C 1
ATOM 686 O O . HIS A 1 83 ? 1.199 6.371 -13.453 1 74.56 83 HIS A O 1
ATOM 692 N N . THR A 1 84 ? -0.354 7.68 -12.898 1 65.25 84 THR A N 1
ATOM 693 C CA . THR A 1 84 ? -1.416 6.691 -13.047 1 65.25 84 THR A CA 1
ATOM 694 C C . THR A 1 84 ? -2.016 6.75 -14.453 1 65.25 84 THR A C 1
ATOM 696 O O . THR A 1 84 ? -2.814 5.891 -14.828 1 65.25 84 THR A O 1
ATOM 699 N N . ASN A 1 85 ? -1.682 7.793 -15.266 1 56.59 85 ASN A N 1
ATOM 700 C CA . ASN A 1 85 ? -2.15 7.875 -16.641 1 56.59 85 ASN A CA 1
ATOM 701 C C . ASN A 1 85 ? -1.109 7.336 -17.625 1 56.59 85 ASN A C 1
ATOM 703 O O . ASN A 1 85 ? 0.09 7.547 -17.438 1 56.59 85 ASN A O 1
ATOM 707 N N . MET B 1 1 ? 16.781 -48.688 -23.766 1 36.03 1 MET B N 1
ATOM 708 C CA . MET B 1 1 ? 16.375 -47.312 -24.078 1 36.03 1 MET B CA 1
ATOM 709 C C . MET B 1 1 ? 15.547 -46.719 -22.953 1 36.03 1 MET B C 1
ATOM 711 O O . MET B 1 1 ? 14.391 -47.094 -22.766 1 36.03 1 MET B O 1
ATOM 715 N N . ILE B 1 2 ? 16.141 -46.5 -21.734 1 44.66 2 ILE B N 1
ATOM 716 C CA . ILE B 1 2 ? 15.602 -46 -20.484 1 44.66 2 ILE B CA 1
ATOM 717 C C . ILE B 1 2 ? 15.008 -44.594 -20.719 1 44.66 2 ILE B C 1
ATOM 719 O O . ILE B 1 2 ? 15.711 -43.688 -21.172 1 44.66 2 ILE B O 1
ATOM 723 N N . GLU B 1 3 ? 13.797 -44.562 -21.359 1 42.69 3 GLU B N 1
ATOM 724 C CA . GLU B 1 3 ? 13.094 -43.281 -21.469 1 42.69 3 GLU B CA 1
ATOM 725 C C . GLU B 1 3 ? 13.086 -42.531 -20.156 1 42.69 3 GLU B C 1
ATOM 727 O O . GLU B 1 3 ? 12.594 -43.031 -19.141 1 42.69 3 GLU B O 1
ATOM 732 N N . ASP B 1 4 ? 14.219 -41.906 -19.797 1 45.03 4 ASP B N 1
ATOM 733 C CA . ASP B 1 4 ? 14.172 -40.938 -18.719 1 45.03 4 ASP B CA 1
ATOM 734 C C . ASP B 1 4 ? 12.922 -40.062 -18.812 1 45.03 4 ASP B C 1
ATOM 736 O O . ASP B 1 4 ? 12.805 -39.25 -19.719 1 45.03 4 ASP B O 1
ATOM 740 N N . ASN B 1 5 ? 11.812 -40.75 -18.719 1 44.81 5 ASN B N 1
ATOM 741 C CA . ASN B 1 5 ? 10.617 -39.938 -18.547 1 44.81 5 ASN B CA 1
ATOM 742 C C . ASN B 1 5 ? 10.875 -38.781 -17.578 1 44.81 5 ASN B C 1
ATOM 744 O O . ASN B 1 5 ? 11.047 -39 -16.375 1 44.81 5 ASN B O 1
ATOM 748 N N . LYS B 1 6 ? 11.867 -38 -17.891 1 42.97 6 LYS B N 1
ATOM 749 C CA . LYS B 1 6 ? 11.844 -36.719 -17.172 1 42.97 6 LYS B CA 1
ATOM 750 C C . LYS B 1 6 ? 10.422 -36.219 -17 1 42.97 6 LYS B C 1
ATOM 752 O O . LYS B 1 6 ? 9.797 -35.75 -17.969 1 42.97 6 LYS B O 1
ATOM 757 N N . GLU B 1 7 ? 9.523 -37 -16.375 1 45.12 7 GLU B N 1
ATOM 758 C CA . GLU B 1 7 ? 8.344 -36.281 -15.906 1 45.12 7 GLU B CA 1
ATOM 759 C C . GLU B 1 7 ? 8.672 -34.812 -15.562 1 45.12 7 GLU B C 1
ATOM 761 O O . GLU B 1 7 ? 9.539 -34.562 -14.719 1 45.12 7 GLU B O 1
ATOM 766 N N . ASN B 1 8 ? 8.883 -34.062 -16.562 1 44.72 8 ASN B N 1
ATOM 767 C CA . ASN B 1 8 ? 8.719 -32.625 -16.297 1 44.72 8 ASN B CA 1
ATOM 768 C C . ASN B 1 8 ? 7.734 -32.406 -15.156 1 44.72 8 ASN B C 1
ATOM 770 O O . ASN B 1 8 ? 6.531 -32.594 -15.32 1 44.72 8 ASN B O 1
ATOM 774 N N . LYS B 1 9 ? 7.953 -33.031 -14.008 1 45.25 9 LYS B N 1
ATOM 775 C CA . LYS B 1 9 ? 7.188 -32.531 -12.867 1 45.25 9 LYS B CA 1
ATOM 776 C C . LYS B 1 9 ? 6.871 -31.062 -13.031 1 45.25 9 LYS B C 1
ATOM 778 O O . LYS B 1 9 ? 7.746 -30.203 -12.844 1 45.25 9 LYS B O 1
ATOM 783 N N . ASP B 1 10 ? 6.316 -30.672 -14.188 1 47.47 10 ASP B N 1
ATOM 784 C CA . ASP B 1 10 ? 5.617 -29.406 -14.07 1 47.47 10 ASP B CA 1
ATOM 785 C C . ASP B 1 10 ? 5.086 -29.188 -12.648 1 47.47 10 ASP B C 1
ATOM 787 O O . ASP B 1 10 ? 4.035 -29.734 -12.289 1 47.47 10 ASP B O 1
ATOM 791 N N . HIS B 1 11 ? 5.863 -29.5 -11.672 1 47.19 11 HIS B N 1
ATOM 792 C CA . HIS B 1 11 ? 5.391 -28.875 -10.445 1 47.19 11 HIS B CA 1
ATOM 793 C C . HIS B 1 11 ? 4.438 -27.719 -10.75 1 47.19 11 HIS B C 1
ATOM 795 O O . HIS B 1 11 ? 4.875 -26.625 -11.125 1 47.19 11 HIS B O 1
ATOM 801 N N . SER B 1 12 ? 3.486 -27.922 -11.562 1 48.84 12 SER B N 1
ATOM 802 C CA . SER B 1 12 ? 2.377 -26.969 -11.578 1 48.84 12 SER B CA 1
ATOM 803 C C . SER B 1 12 ? 2.344 -26.141 -10.305 1 48.84 12 SER B C 1
ATOM 805 O O . SER B 1 12 ? 2.08 -26.672 -9.219 1 48.84 12 SER B O 1
ATOM 807 N N . LEU B 1 13 ? 3.396 -25.375 -10 1 55.22 13 LEU B N 1
ATOM 808 C CA . LEU B 1 13 ? 3.406 -24.422 -8.906 1 55.22 13 LEU B CA 1
ATOM 809 C C . LEU B 1 13 ? 2.002 -23.891 -8.633 1 55.22 13 LEU B C 1
ATOM 811 O O . LEU B 1 13 ? 1.462 -23.109 -9.43 1 55.22 13 LEU B O 1
ATOM 815 N N . GLU B 1 14 ? 1.182 -24.797 -8.258 1 67.31 14 GLU B N 1
ATOM 816 C CA . GLU B 1 14 ? -0.182 -24.453 -7.867 1 67.31 14 GLU B CA 1
ATOM 817 C C . GLU B 1 14 ? -0.23 -23.094 -7.16 1 67.31 14 GLU B C 1
ATOM 819 O O . GLU B 1 14 ? 0.434 -22.906 -6.141 1 67.31 14 GLU B O 1
ATOM 824 N N . ARG B 1 15 ? -0.348 -22.062 -8.062 1 74.94 15 ARG B N 1
ATOM 825 C CA . ARG B 1 15 ? -0.642 -20.766 -7.477 1 74.94 15 ARG B CA 1
ATOM 826 C C . ARG B 1 15 ? -1.961 -20.797 -6.711 1 74.94 15 ARG B C 1
ATOM 828 O O . ARG B 1 15 ? -2.926 -21.422 -7.152 1 74.94 15 ARG B O 1
ATOM 835 N N . GLY B 1 16 ? -1.828 -20.531 -5.402 1 89.12 16 GLY B N 1
ATOM 836 C CA . GLY B 1 16 ? -3.006 -20.375 -4.562 1 89.12 16 GLY B CA 1
ATOM 837 C C . GLY B 1 16 ? -3.184 -18.969 -4.027 1 89.12 16 GLY B C 1
ATOM 838 O O . GLY B 1 16 ? -2.352 -18.094 -4.277 1 89.12 16 GLY B O 1
ATOM 839 N N . ARG B 1 17 ? -4.383 -18.734 -3.582 1 91.62 17 ARG B N 1
ATOM 840 C CA . ARG B 1 17 ? -4.707 -17.469 -2.926 1 91.62 17 ARG B CA 1
ATOM 841 C C . ARG B 1 17 ? -4.465 -17.562 -1.422 1 91.62 17 ARG B C 1
ATOM 843 O O . ARG B 1 17 ? -4.801 -18.562 -0.792 1 91.62 17 ARG B O 1
ATOM 850 N N . ALA B 1 18 ? -3.709 -16.609 -0.965 1 95.25 18 ALA B N 1
ATOM 851 C CA . ALA B 1 18 ? -3.496 -16.531 0.478 1 95.25 18 ALA B CA 1
ATOM 852 C C . ALA B 1 18 ? -3.807 -15.125 1 1 95.25 18 ALA B C 1
ATOM 854 O O . ALA B 1 18 ? -3.611 -14.133 0.292 1 95.25 18 ALA B O 1
ATOM 855 N N . THR B 1 19 ? -4.316 -15.117 2.186 1 96.62 19 THR B N 1
ATOM 856 C CA . THR B 1 19 ? -4.504 -13.867 2.916 1 96.62 19 THR B CA 1
ATOM 857 C C . THR B 1 19 ? -3.469 -13.727 4.027 1 96.62 19 THR B C 1
ATOM 859 O O . THR B 1 19 ? -3.307 -14.633 4.848 1 96.62 19 THR B O 1
ATOM 862 N N . LEU B 1 20 ? -2.797 -12.664 3.945 1 96.38 20 LEU B N 1
ATOM 863 C CA . LEU B 1 20 ? -1.807 -12.367 4.973 1 96.38 20 LEU B CA 1
ATOM 864 C C . LEU B 1 20 ? -2.24 -11.172 5.816 1 96.38 20 LEU B C 1
ATOM 866 O O . LEU B 1 20 ? -2.764 -10.188 5.285 1 96.38 20 LEU B O 1
ATOM 870 N N . ILE B 1 21 ? -2.021 -11.297 7.102 1 96.75 21 ILE B N 1
ATOM 871 C CA . ILE B 1 21 ? -2.268 -10.203 8.031 1 96.75 21 ILE B CA 1
ATOM 872 C C . ILE B 1 21 ? -1.014 -9.938 8.859 1 96.75 21 ILE B C 1
ATOM 874 O O . ILE B 1 21 ? -0.422 -10.867 9.414 1 96.75 21 ILE B O 1
ATOM 878 N N . PHE B 1 22 ? -0.61 -8.703 8.867 1 95.69 22 PHE B N 1
ATOM 879 C CA . PHE B 1 22 ? 0.556 -8.352 9.664 1 95.69 22 PHE B CA 1
ATOM 880 C C . PHE B 1 22 ? 0.449 -6.914 10.172 1 95.69 22 PHE B C 1
ATOM 882 O O . PHE B 1 22 ? -0.327 -6.117 9.633 1 95.69 22 PHE B O 1
ATOM 889 N N . SER B 1 23 ? 1.184 -6.582 11.156 1 94.44 23 SER B N 1
ATOM 890 C CA . SER B 1 23 ? 1.174 -5.254 11.758 1 94.44 23 SER B CA 1
ATOM 891 C C . SER B 1 23 ? 2.354 -4.418 11.273 1 94.44 23 SER B C 1
ATOM 893 O O . SER B 1 23 ? 3.443 -4.949 11.039 1 94.44 23 SER B O 1
ATOM 895 N N . LEU B 1 24 ? 2.023 -3.15 11.164 1 94.5 24 LEU B N 1
ATOM 896 C CA . LEU B 1 24 ? 3.057 -2.184 10.805 1 94.5 24 LEU B CA 1
ATOM 897 C C . LEU B 1 24 ? 3.018 -0.979 11.742 1 94.5 24 LEU B C 1
ATOM 899 O O . LEU B 1 24 ? 1.939 -0.501 12.102 1 94.5 24 LEU B O 1
ATOM 903 N N . LYS B 1 25 ? 4.137 -0.541 12.125 1 92 25 LYS B N 1
ATOM 904 C CA . LYS B 1 25 ? 4.18 0.727 12.844 1 92 25 LYS B CA 1
ATOM 905 C C . LYS B 1 25 ? 3.664 1.872 11.977 1 92 25 LYS B C 1
ATOM 907 O O . LYS B 1 25 ? 3.887 1.89 10.766 1 92 25 LYS B O 1
ATOM 912 N N . ASN B 1 26 ? 2.99 2.783 12.719 1 90.88 26 ASN B N 1
ATOM 913 C CA . ASN B 1 26 ? 2.537 3.99 12.039 1 90.88 26 ASN B CA 1
ATOM 914 C C . ASN B 1 26 ? 3.695 4.941 11.758 1 90.88 26 ASN B C 1
ATOM 916 O O . ASN B 1 26 ? 3.965 5.852 12.539 1 90.88 26 ASN B O 1
ATOM 920 N N . GLU B 1 27 ? 4.395 4.777 10.68 1 91 27 GLU B N 1
ATOM 921 C CA . GLU B 1 27 ? 5.527 5.59 10.25 1 91 27 GLU B CA 1
ATOM 922 C C . GLU B 1 27 ? 5.469 5.875 8.758 1 91 27 GLU B C 1
ATOM 924 O O . GLU B 1 27 ? 4.934 5.074 7.984 1 91 27 GLU B O 1
ATOM 929 N N . VAL B 1 28 ? 6.09 6.941 8.406 1 88.94 28 VAL B N 1
ATOM 930 C CA . VAL B 1 28 ? 6.152 7.301 6.996 1 88.94 28 VAL B CA 1
ATOM 931 C C . VAL B 1 28 ? 6.969 6.262 6.23 1 88.94 28 VAL B C 1
ATOM 933 O O . VAL B 1 28 ? 8.094 5.945 6.613 1 88.94 28 VAL B O 1
ATOM 936 N N . GLY B 1 29 ? 6.391 5.59 5.238 1 91.88 29 GLY B N 1
ATOM 937 C CA . GLY B 1 29 ? 7.09 4.648 4.379 1 91.88 29 GLY B CA 1
ATOM 938 C C . GLY B 1 29 ? 7.008 3.217 4.871 1 91.88 29 GLY B C 1
ATOM 939 O O . GLY B 1 29 ? 7.543 2.305 4.238 1 91.88 29 GLY B O 1
ATOM 940 N N . GLY B 1 30 ? 6.488 2.961 6 1 93.69 30 GLY B N 1
ATOM 941 C CA . GLY B 1 30 ? 6.41 1.611 6.535 1 93.69 30 GLY B CA 1
ATOM 942 C C . GLY B 1 30 ? 5.742 0.63 5.59 1 93.69 30 GLY B C 1
ATOM 943 O O . GLY B 1 30 ? 6.258 -0.467 5.363 1 93.69 30 GLY B O 1
ATOM 944 N N . LEU B 1 31 ? 4.664 1.044 5.035 1 96.12 31 LEU B N 1
ATOM 945 C CA . LEU B 1 31 ? 3.938 0.183 4.109 1 96.12 31 LEU B CA 1
ATOM 946 C C . LEU B 1 31 ? 4.758 -0.074 2.85 1 96.12 31 LEU B C 1
ATOM 948 O O . LEU B 1 31 ? 4.766 -1.191 2.328 1 96.12 31 LEU B O 1
ATOM 952 N N . ILE B 1 32 ? 5.535 0.895 2.377 1 96.62 32 ILE B N 1
ATOM 953 C CA . ILE B 1 32 ? 6.367 0.742 1.188 1 96.62 32 ILE B CA 1
ATOM 954 C C . ILE B 1 32 ? 7.426 -0.33 1.434 1 96.62 32 ILE B C 1
ATOM 956 O O . ILE B 1 32 ? 7.652 -1.195 0.584 1 96.62 32 ILE B O 1
ATOM 960 N N . LYS B 1 33 ? 7.996 -0.257 2.6 1 95.38 33 LYS B N 1
ATOM 961 C CA . LYS B 1 33 ? 9.016 -1.248 2.943 1 95.38 33 LYS B CA 1
ATOM 962 C C . LYS B 1 33 ? 8.438 -2.66 2.9 1 95.38 33 LYS B C 1
ATOM 964 O O . LYS B 1 33 ? 9.062 -3.574 2.357 1 95.38 33 LYS B O 1
ATOM 969 N N . ALA B 1 34 ? 7.289 -2.834 3.422 1 96.44 34 ALA B N 1
ATOM 970 C CA . ALA B 1 34 ? 6.648 -4.145 3.432 1 96.44 34 ALA B CA 1
ATOM 971 C C . ALA B 1 34 ? 6.281 -4.59 2.02 1 96.44 34 ALA B C 1
ATOM 973 O O . ALA B 1 34 ? 6.531 -5.734 1.636 1 96.44 34 ALA B O 1
ATOM 974 N N . LEU B 1 35 ? 5.746 -3.678 1.231 1 96.81 35 LEU B N 1
ATOM 975 C CA . LEU B 1 35 ? 5.281 -4.008 -0.113 1 96.81 35 LEU B CA 1
ATOM 976 C C . LEU B 1 35 ? 6.457 -4.336 -1.026 1 96.81 35 LEU B C 1
ATOM 978 O O . LEU B 1 35 ? 6.32 -5.121 -1.968 1 96.81 35 LEU B O 1
ATOM 982 N N . LYS B 1 36 ? 7.629 -3.824 -0.723 1 96.88 36 LYS B N 1
ATOM 983 C CA . LYS B 1 36 ? 8.828 -4.145 -1.494 1 96.88 36 LYS B CA 1
ATOM 984 C C . LYS B 1 36 ? 9.164 -5.629 -1.391 1 96.88 36 LYS B C 1
ATOM 986 O O . LYS B 1 36 ? 9.68 -6.219 -2.344 1 96.88 36 LYS B O 1
ATOM 991 N N . ILE B 1 37 ? 8.906 -6.215 -0.305 1 96.44 37 ILE B N 1
ATOM 992 C CA . ILE B 1 37 ? 9.125 -7.645 -0.127 1 96.44 37 ILE B CA 1
ATOM 993 C C . ILE B 1 37 ? 8.281 -8.43 -1.13 1 96.44 37 ILE B C 1
ATOM 995 O O . ILE B 1 37 ? 8.781 -9.336 -1.793 1 96.44 37 ILE B O 1
ATOM 999 N N . PHE B 1 38 ? 6.957 -8.102 -1.264 1 96.12 38 PHE B N 1
ATOM 1000 C CA . PHE B 1 38 ? 6.078 -8.758 -2.223 1 96.12 38 PHE B CA 1
ATOM 1001 C C . PHE B 1 38 ? 6.574 -8.547 -3.648 1 96.12 38 PHE B C 1
ATOM 1003 O O . PHE B 1 38 ? 6.527 -9.461 -4.473 1 96.12 38 PHE B O 1
ATOM 1010 N N . GLN B 1 39 ? 7.016 -7.348 -3.896 1 96.25 39 GLN B N 1
ATOM 1011 C CA . GLN B 1 39 ? 7.531 -7.023 -5.223 1 96.25 39 GLN B CA 1
ATOM 1012 C C . GLN B 1 39 ? 8.758 -7.867 -5.555 1 96.25 39 GLN B C 1
ATOM 1014 O O . GLN B 1 39 ? 8.859 -8.43 -6.648 1 96.25 39 GLN B O 1
ATOM 1019 N N . GLU B 1 40 ? 9.695 -7.914 -4.648 1 95.5 40 GLU B N 1
ATOM 1020 C CA . GLU B 1 40 ? 10.938 -8.648 -4.855 1 95.5 40 GLU B CA 1
ATOM 1021 C C . GLU B 1 40 ? 10.672 -10.133 -5.098 1 95.5 40 GLU B C 1
ATOM 1023 O O . GLU B 1 40 ? 11.414 -10.789 -5.832 1 95.5 40 GLU B O 1
ATOM 1028 N N . LYS B 1 41 ? 9.547 -10.656 -4.535 1 93.69 41 LYS B N 1
ATOM 1029 C CA . LYS B 1 41 ? 9.203 -12.07 -4.688 1 93.69 41 LYS B CA 1
ATOM 1030 C C . LYS B 1 41 ? 8.219 -12.273 -5.832 1 93.69 41 LYS B C 1
ATOM 1032 O O . LYS B 1 41 ? 7.758 -13.398 -6.07 1 93.69 41 LYS B O 1
ATOM 1037 N N . HIS B 1 42 ? 7.883 -11.117 -6.52 1 93.06 42 HIS B N 1
ATOM 1038 C CA . HIS B 1 42 ? 6.992 -11.117 -7.676 1 93.06 42 HIS B CA 1
ATOM 1039 C C . HIS B 1 42 ? 5.629 -11.703 -7.32 1 93.06 42 HIS B C 1
ATOM 1041 O O . HIS B 1 42 ? 5.094 -12.531 -8.062 1 93.06 42 HIS B O 1
ATOM 1047 N N . VAL B 1 43 ? 5.195 -11.406 -6.18 1 93.06 43 VAL B N 1
ATOM 1048 C CA . VAL B 1 43 ? 3.873 -11.82 -5.727 1 93.06 43 VAL B CA 1
ATOM 1049 C C . VAL B 1 43 ? 2.83 -10.789 -6.148 1 93.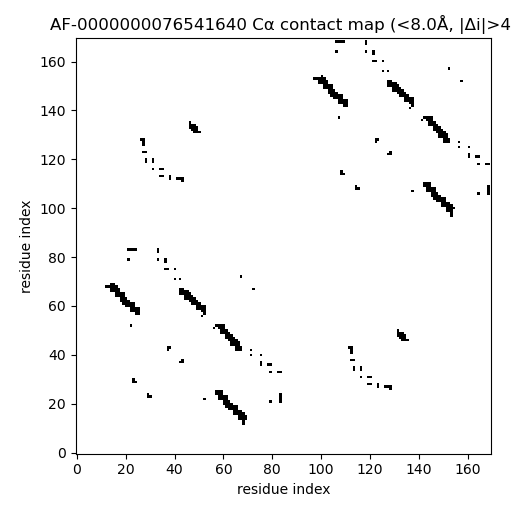06 43 VAL B C 1
ATOM 1051 O O . VAL B 1 43 ? 3.01 -9.594 -5.934 1 93.06 43 VAL B O 1
ATOM 1054 N N . ASN B 1 44 ? 1.772 -11.227 -6.707 1 91.44 44 ASN B N 1
ATOM 1055 C CA . ASN B 1 44 ? 0.66 -10.375 -7.109 1 91.44 44 ASN B CA 1
ATOM 1056 C C . ASN B 1 44 ? -0.321 -10.156 -5.961 1 91.44 44 ASN B C 1
ATOM 1058 O O . ASN B 1 44 ? -0.799 -11.109 -5.355 1 91.44 44 ASN B O 1
ATOM 1062 N N . LEU B 1 45 ? -0.599 -8.867 -5.738 1 94.69 45 LEU B N 1
ATOM 1063 C CA . LEU B 1 45 ? -1.599 -8.547 -4.727 1 94.69 45 LEU B CA 1
ATOM 1064 C C . LEU B 1 45 ? -2.986 -8.438 -5.352 1 94.69 45 LEU B C 1
ATOM 1066 O O . LEU B 1 45 ? -3.176 -7.719 -6.332 1 94.69 45 LEU B O 1
ATOM 1070 N N . LEU B 1 46 ? -3.908 -9.055 -4.793 1 94.88 46 LEU B N 1
ATOM 1071 C CA . LEU B 1 46 ? -5.293 -9.016 -5.25 1 94.88 46 LEU B CA 1
ATOM 1072 C C . LEU B 1 46 ? -6.09 -7.965 -4.488 1 94.88 46 LEU B C 1
ATOM 1074 O O . LEU B 1 46 ? -7.004 -7.352 -5.043 1 94.88 46 LEU B O 1
ATOM 1078 N N . HIS B 1 47 ? -5.746 -7.836 -3.25 1 97.25 47 HIS B N 1
ATOM 1079 C CA . HIS B 1 47 ? -6.43 -6.902 -2.363 1 97.25 47 HIS B CA 1
ATOM 1080 C C . HIS B 1 47 ? -5.512 -6.438 -1.238 1 97.25 47 HIS B C 1
ATOM 1082 O O . HIS B 1 47 ? -4.691 -7.215 -0.74 1 97.25 47 HIS B O 1
ATOM 1088 N N . ILE B 1 48 ? -5.656 -5.141 -0.903 1 98.31 48 ILE B N 1
ATOM 1089 C CA . ILE B 1 48 ? -4.984 -4.625 0.284 1 98.31 48 ILE B CA 1
ATOM 1090 C C . ILE B 1 48 ? -5.934 -3.721 1.065 1 98.31 48 ILE B C 1
ATOM 1092 O O . ILE B 1 48 ? -6.723 -2.98 0.474 1 98.31 48 ILE B O 1
ATOM 1096 N N . GLU B 1 49 ? -5.777 -3.822 2.393 1 98.56 49 GLU B N 1
ATOM 1097 C CA . GLU B 1 49 ? -6.566 -2.977 3.281 1 98.56 49 GLU B CA 1
ATOM 1098 C C . GLU B 1 49 ? -5.844 -2.738 4.605 1 98.56 49 GLU B C 1
ATOM 1100 O O . GLU B 1 49 ? -5.258 -3.662 5.172 1 98.56 49 GLU B O 1
ATOM 1105 N N . SER B 1 50 ? -5.906 -1.488 5.008 1 97.75 50 SER B N 1
ATOM 1106 C CA . SER B 1 50 ? -5.375 -1.196 6.336 1 97.75 50 SER B CA 1
ATOM 1107 C C . SER B 1 50 ? -6.496 -0.945 7.34 1 97.75 50 SER B C 1
ATOM 1109 O O . SER B 1 50 ? -7.551 -0.419 6.98 1 97.75 50 SER B O 1
ATOM 1111 N N . ARG B 1 51 ? -6.16 -1.337 8.633 1 96.75 51 ARG B N 1
ATOM 1112 C CA . ARG B 1 51 ? -7.047 -1.061 9.758 1 96.75 51 ARG B CA 1
ATOM 1113 C C . ARG B 1 51 ? -6.258 -0.63 10.992 1 96.75 51 ARG B C 1
ATOM 1115 O O . ARG B 1 51 ? -5.152 -1.117 11.227 1 96.75 51 ARG B O 1
ATOM 1122 N N . LYS B 1 52 ? -6.902 0.294 11.664 1 94.88 52 LYS B N 1
ATOM 1123 C CA . LYS B 1 52 ? -6.25 0.673 12.914 1 94.88 52 LYS B CA 1
ATOM 1124 C C . LYS B 1 52 ? -6.109 -0.527 13.844 1 94.88 52 LYS B C 1
ATOM 1126 O O . LYS B 1 52 ? -7.023 -1.346 13.953 1 94.88 52 LYS B O 1
ATOM 1131 N N . SER B 1 53 ? -4.949 -0.606 14.469 1 94.81 53 SER B N 1
ATOM 1132 C CA . SER B 1 53 ? -4.727 -1.693 15.414 1 94.81 53 SER B CA 1
ATOM 1133 C C . SER B 1 53 ? -5.562 -1.504 16.672 1 94.81 53 SER B C 1
ATOM 1135 O O . SER B 1 53 ? -5.645 -0.398 17.219 1 94.81 53 SER B O 1
ATOM 1137 N N . LYS B 1 54 ? -6.23 -2.518 17.156 1 91.19 54 LYS B N 1
ATOM 1138 C CA . LYS B 1 54 ? -6.965 -2.49 18.406 1 91.19 54 LYS B CA 1
ATOM 1139 C C . LYS B 1 54 ? -6.023 -2.684 19.594 1 91.19 54 LYS B C 1
ATOM 1141 O O . LYS B 1 54 ? -6.344 -2.281 20.719 1 91.19 54 LYS B O 1
ATOM 1146 N N . ARG B 1 55 ? -4.953 -3.246 19.344 1 91.94 55 ARG B N 1
ATOM 1147 C CA . ARG B 1 55 ? -4.023 -3.625 20.406 1 91.94 55 ARG B CA 1
ATOM 1148 C C . ARG B 1 55 ? -3.002 -2.52 20.656 1 91.94 55 ARG B C 1
ATOM 1150 O O . ARG B 1 55 ? -2.652 -2.24 21.812 1 91.94 55 ARG B O 1
ATOM 1157 N N . ARG B 1 56 ? -2.469 -1.877 19.594 1 91.75 56 ARG B N 1
ATOM 1158 C CA . ARG B 1 56 ? -1.426 -0.859 19.656 1 91.75 56 ARG B CA 1
ATOM 1159 C C . ARG B 1 56 ? -1.791 0.363 18.828 1 91.75 56 ARG B C 1
ATOM 1161 O O . ARG B 1 56 ? -1.901 0.273 17.609 1 91.75 56 ARG B O 1
ATOM 1168 N N . ASN B 1 57 ? -1.786 1.507 19.422 1 91.44 57 ASN B N 1
ATOM 1169 C CA . ASN B 1 57 ? -2.205 2.734 18.75 1 91.44 57 ASN B CA 1
ATOM 1170 C C . ASN B 1 57 ? -1.178 3.188 17.719 1 91.44 57 ASN B C 1
ATOM 1172 O O . ASN B 1 57 ? -1.506 3.941 16.812 1 91.44 57 ASN B O 1
ATOM 1176 N N . SER B 1 58 ? 0.018 2.707 17.906 1 93.06 58 SER B N 1
ATOM 1177 C CA . SER B 1 58 ? 1.099 3.123 17.016 1 93.06 58 SER B CA 1
ATOM 1178 C C . SER B 1 58 ? 1.212 2.199 15.812 1 93.06 58 SER B C 1
ATOM 1180 O O . SER B 1 58 ? 2.141 2.324 15.016 1 93.06 58 SER B O 1
ATOM 1182 N N . GLU B 1 59 ? 0.178 1.32 15.75 1 94.38 59 GLU B N 1
ATOM 1183 C CA . GLU B 1 59 ? 0.295 0.339 14.672 1 94.38 59 GLU B CA 1
ATOM 1184 C C . GLU B 1 59 ? -1 0.24 13.875 1 94.38 59 GLU B C 1
ATOM 1186 O O . GLU B 1 59 ? -2.062 0.642 14.352 1 94.38 59 GLU B O 1
ATOM 1191 N N . PHE B 1 60 ? -0.833 -0.278 12.688 1 95.06 60 PHE B N 1
ATOM 1192 C CA . PHE B 1 60 ? -1.942 -0.683 11.828 1 95.06 60 PHE B CA 1
ATOM 1193 C C . PHE B 1 60 ? -1.84 -2.16 11.477 1 95.06 60 PHE B C 1
ATOM 1195 O O . PHE B 1 60 ? -0.741 -2.717 11.422 1 95.06 60 PHE B O 1
ATOM 1202 N N . GLU B 1 61 ? -2.971 -2.658 11.227 1 97.19 61 GLU B N 1
ATOM 1203 C CA . GLU B 1 61 ? -3.047 -3.992 10.641 1 97.19 61 GLU B CA 1
ATOM 1204 C C . GLU B 1 61 ? -3.219 -3.92 9.125 1 97.19 61 GLU B C 1
ATOM 1206 O O . GLU B 1 61 ? -4.059 -3.168 8.625 1 97.19 61 GLU B O 1
ATOM 1211 N N . ILE B 1 62 ? -2.412 -4.676 8.453 1 97.81 62 ILE B N 1
ATOM 1212 C CA . ILE B 1 62 ? -2.51 -4.742 7.004 1 97.81 62 ILE B CA 1
ATOM 1213 C C . ILE B 1 62 ? -3.057 -6.105 6.582 1 97.81 62 ILE B C 1
ATOM 1215 O O . ILE B 1 62 ? -2.531 -7.145 6.988 1 97.81 62 ILE B O 1
ATOM 1219 N N . PHE B 1 63 ? -4.098 -6.094 5.805 1 98.12 63 PHE B N 1
ATOM 1220 C CA . PHE B 1 63 ? -4.715 -7.27 5.203 1 98.12 63 PHE B CA 1
ATOM 1221 C C . PHE B 1 63 ? -4.379 -7.352 3.717 1 98.12 63 PHE B C 1
ATOM 1223 O O . PHE B 1 63 ? -4.711 -6.449 2.949 1 98.12 63 PHE B O 1
ATOM 1230 N N . VAL B 1 64 ? -3.725 -8.461 3.324 1 97.69 64 VAL B N 1
ATOM 1231 C CA . VAL B 1 64 ? -3.322 -8.594 1.929 1 97.69 64 VAL B CA 1
ATOM 1232 C C . VAL B 1 64 ? -3.785 -9.945 1.388 1 97.69 64 VAL B C 1
ATOM 1234 O O . VAL B 1 64 ? -3.477 -10.992 1.964 1 97.69 64 VAL B O 1
ATOM 1237 N N . ASP B 1 65 ? -4.621 -9.891 0.316 1 97.06 65 ASP B N 1
ATOM 1238 C CA . ASP B 1 65 ? -4.879 -11.078 -0.491 1 97.06 65 ASP B CA 1
ATOM 1239 C C . ASP B 1 65 ? -3.879 -11.188 -1.643 1 97.06 65 ASP B C 1
ATOM 1241 O O . ASP B 1 65 ? -3.682 -10.227 -2.391 1 97.06 65 ASP B O 1
ATOM 1245 N N . CYS B 1 66 ? -3.266 -12.359 -1.766 1 94.69 66 CYS B N 1
ATOM 1246 C CA . CYS B 1 66 ? -2.244 -12.516 -2.797 1 94.69 66 CYS B CA 1
ATOM 1247 C C . CYS B 1 66 ? -2.428 -13.82 -3.555 1 94.69 66 CYS B C 1
ATOM 1249 O O . CYS B 1 66 ? -3.033 -14.766 -3.039 1 94.69 66 CYS B O 1
ATOM 1251 N N . ASP B 1 67 ? -2.033 -13.742 -4.797 1 93.69 67 ASP B N 1
ATOM 1252 C CA . ASP B 1 67 ? -1.769 -14.945 -5.578 1 93.69 67 ASP B CA 1
ATOM 1253 C C . ASP B 1 67 ? -0.335 -15.43 -5.371 1 93.69 67 ASP B C 1
ATOM 1255 O O . ASP B 1 67 ? 0.614 -14.797 -5.832 1 93.69 67 ASP B O 1
ATOM 1259 N N . ILE B 1 68 ? -0.188 -16.531 -4.59 1 92.38 68 ILE B N 1
ATOM 1260 C CA . ILE B 1 68 ? 1.14 -16.891 -4.109 1 92.38 68 ILE B CA 1
ATOM 1261 C C . ILE B 1 68 ? 1.24 -18.422 -3.996 1 92.38 68 ILE B C 1
ATOM 1263 O O . ILE B 1 68 ? 0.25 -19.094 -3.707 1 92.38 68 ILE B O 1
ATOM 1267 N N . ASN B 1 69 ? 2.334 -18.953 -4.242 1 92.5 69 ASN B N 1
ATOM 1268 C CA . ASN B 1 69 ? 2.553 -20.375 -3.986 1 92.5 69 ASN B CA 1
ATOM 1269 C C . ASN B 1 69 ? 3.221 -20.609 -2.633 1 92.5 69 ASN B C 1
ATOM 1271 O O . ASN B 1 69 ? 3.586 -19.641 -1.945 1 92.5 69 ASN B O 1
ATOM 1275 N N . ARG B 1 70 ? 3.289 -21.797 -2.256 1 90.62 70 ARG B N 1
ATOM 1276 C CA . ARG B 1 70 ? 3.762 -22.156 -0.922 1 90.62 70 ARG B CA 1
ATOM 1277 C C . ARG B 1 70 ? 5.188 -21.656 -0.697 1 90.62 70 ARG B C 1
ATOM 1279 O O . ARG B 1 70 ? 5.512 -21.156 0.383 1 90.62 70 ARG B O 1
ATOM 1286 N N . GLU B 1 71 ? 6.023 -21.812 -1.638 1 92.5 71 GLU B N 1
ATOM 1287 C CA . GLU B 1 71 ? 7.414 -21.375 -1.51 1 92.5 71 GLU B CA 1
ATOM 1288 C C . GLU B 1 71 ? 7.5 -19.875 -1.309 1 92.5 71 GLU B C 1
ATOM 1290 O O . GLU B 1 71 ? 8.211 -19.406 -0.417 1 92.5 71 GLU B O 1
ATOM 1295 N N . GLN B 1 72 ? 6.77 -19.156 -2.141 1 93.19 72 GLN B N 1
ATOM 1296 C CA . GLN B 1 72 ? 6.715 -17.703 -2.01 1 93.19 72 GLN B CA 1
ATOM 1297 C C . GLN B 1 72 ? 6.168 -17.297 -0.645 1 93.19 72 GLN B C 1
ATOM 1299 O O . GLN B 1 72 ? 6.691 -16.375 -0.013 1 93.19 72 GLN B O 1
ATOM 1304 N N . LEU B 1 73 ? 5.148 -17.953 -0.215 1 93.56 73 LEU B N 1
ATOM 1305 C CA . LEU B 1 73 ? 4.512 -17.641 1.058 1 93.56 73 LEU B CA 1
ATOM 1306 C C . LEU B 1 73 ? 5.492 -17.797 2.213 1 93.56 73 LEU B C 1
ATOM 1308 O O . LEU B 1 73 ? 5.578 -16.922 3.082 1 93.56 73 LEU B O 1
ATOM 1312 N N . ASN B 1 74 ? 6.238 -18.906 2.201 1 93.38 74 ASN B N 1
ATOM 1313 C CA . ASN B 1 74 ? 7.234 -19.125 3.242 1 93.38 74 ASN B CA 1
ATOM 1314 C C . ASN B 1 74 ? 8.297 -18.031 3.244 1 93.38 74 ASN B C 1
ATOM 1316 O O . ASN B 1 74 ? 8.672 -17.516 4.305 1 93.38 74 ASN B O 1
ATOM 1320 N N . ASP B 1 75 ? 8.766 -17.656 2.127 1 94.5 75 ASP B N 1
ATOM 1321 C CA . ASP B 1 75 ? 9.773 -16.594 2.012 1 94.5 75 ASP B CA 1
ATOM 1322 C C . ASP B 1 75 ? 9.242 -15.273 2.549 1 94.5 75 ASP B C 1
ATOM 1324 O O . ASP B 1 75 ? 9.906 -14.602 3.342 1 94.5 75 ASP B O 1
ATOM 1328 N N . ILE B 1 76 ? 8.047 -14.93 2.107 1 94.94 76 ILE B N 1
ATOM 1329 C CA . ILE B 1 76 ? 7.457 -13.641 2.471 1 94.94 76 ILE B CA 1
ATOM 1330 C C . ILE B 1 76 ? 7.203 -13.602 3.977 1 94.94 76 ILE B C 1
ATOM 1332 O O . ILE B 1 76 ? 7.457 -12.586 4.625 1 94.94 76 ILE B O 1
ATOM 1336 N N . PHE B 1 77 ? 6.754 -14.695 4.492 1 93.69 77 PHE B N 1
ATOM 1337 C CA . PHE B 1 77 ? 6.473 -14.773 5.918 1 93.69 77 PHE B CA 1
ATOM 1338 C C . PHE B 1 77 ? 7.73 -14.5 6.734 1 93.69 77 PHE B C 1
ATOM 1340 O O . PHE B 1 77 ? 7.711 -13.695 7.668 1 93.69 77 PHE B O 1
ATOM 1347 N N . HIS B 1 78 ? 8.805 -15.086 6.312 1 93.56 78 HIS B N 1
ATOM 1348 C CA . HIS B 1 78 ? 10.062 -14.914 7.031 1 93.56 78 HIS B CA 1
ATOM 1349 C C . HIS B 1 78 ? 10.586 -13.492 6.898 1 93.56 78 HIS B C 1
ATOM 1351 O O . HIS B 1 78 ? 11.055 -12.906 7.875 1 93.56 78 HIS B O 1
ATOM 1357 N N . LEU B 1 79 ? 10.469 -12.891 5.781 1 94 79 LEU B N 1
ATOM 1358 C CA . LEU B 1 79 ? 10.984 -11.547 5.527 1 94 79 LEU B CA 1
ATOM 1359 C C . LEU B 1 79 ? 10.148 -10.492 6.242 1 94 79 LEU B C 1
ATOM 1361 O O . LEU B 1 79 ? 10.688 -9.516 6.762 1 94 79 LEU B O 1
ATOM 1365 N N . LEU B 1 80 ? 8.766 -10.695 6.281 1 93.94 80 LEU B N 1
ATOM 1366 C CA . LEU B 1 80 ? 7.891 -9.758 6.973 1 93.94 80 LEU B CA 1
ATOM 1367 C C . LEU B 1 80 ? 8.133 -9.797 8.477 1 93.94 80 LEU B C 1
ATOM 1369 O O . LEU B 1 80 ? 8.07 -8.766 9.148 1 93.94 80 LEU B O 1
ATOM 1373 N N . LYS B 1 81 ? 8.383 -10.953 8.945 1 90 81 LYS B N 1
ATOM 1374 C CA . LYS B 1 81 ? 8.648 -11.102 10.375 1 90 81 LYS B CA 1
ATOM 1375 C C . LYS B 1 81 ? 9.891 -10.312 10.789 1 90 81 LYS B C 1
ATOM 1377 O O . LYS B 1 81 ? 9.914 -9.695 11.852 1 90 81 LYS B O 1
ATOM 1382 N N . SER B 1 82 ? 10.875 -10.258 9.922 1 83.12 82 SER B N 1
ATOM 1383 C CA . SER B 1 82 ? 12.125 -9.555 10.203 1 83.12 82 SER B CA 1
ATOM 1384 C C . SER B 1 82 ? 11.953 -8.047 10.078 1 83.12 82 SER B C 1
ATOM 1386 O O . SER B 1 82 ? 12.727 -7.277 10.656 1 83.12 82 SER B O 1
ATOM 1388 N N . HIS B 1 83 ? 11.016 -7.598 9.328 1 74.56 83 HIS B N 1
ATOM 1389 C CA . HIS B 1 83 ? 10.836 -6.176 9.055 1 74.56 83 HIS B CA 1
ATOM 1390 C C . HIS B 1 83 ? 9.758 -5.57 9.953 1 74.56 83 HIS B C 1
ATOM 1392 O O . HIS B 1 83 ? 9.758 -4.359 10.188 1 74.56 83 HIS B O 1
ATOM 1398 N N . THR B 1 84 ? 8.734 -6.168 10.383 1 65.25 84 THR B N 1
ATOM 1399 C CA . THR B 1 84 ? 7.617 -5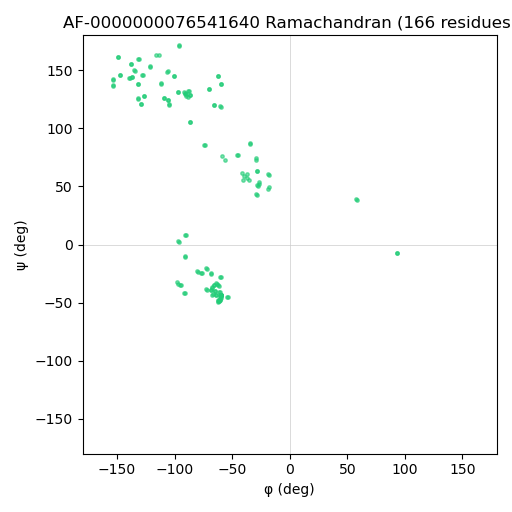.609 11.141 1 65.25 84 THR B CA 1
ATOM 1400 C C . THR B 1 84 ? 7.875 -5.719 12.641 1 65.25 84 THR B C 1
ATOM 1402 O O . THR B 1 84 ? 7.141 -5.141 13.445 1 65.25 84 THR B O 1
ATOM 1405 N N . ASN B 1 85 ? 8.93 -6.469 13.086 1 56.69 85 ASN B N 1
ATOM 1406 C CA . ASN B 1 85 ? 9.266 -6.559 14.508 1 56.69 85 ASN B CA 1
ATOM 1407 C C . ASN B 1 85 ? 10.328 -5.531 14.898 1 56.69 85 ASN B C 1
ATOM 1409 O O . ASN B 1 85 ? 11.242 -5.25 14.117 1 56.69 85 ASN B O 1
#

pLDDT: mean 85.13, std 18.44, range [35.22, 98.56]